Protein AF-A0A5C2HRT9-F1 (afdb_monomer)

Secondary structure (DSSP, 8-state):
--GGG-HHHHHHHHHHHHHHHHTTT---HHHHHHHHHHHHHHHHHHHHHHT-SSHHHHHHHHHHHHHHHHHHHHHHHHHH--

Foldseek 3Di:
DALVVDPQLVVLVVQLVVLCVVCVPPPPVVLSVQLSCLSVLLSVLCNVLVPDDDPVSVVVSNVSSVVSVVSNVVSVVVVVVD

Radius of gyration: 13.65 Å; Cα contacts (8 Å, |Δi|>4): 71; chains: 1; bounding box: 34×19×41 Å

Solvent-accessible surface area (backbone atoms only — not comparable to full-atom values): 4313 Å² total; per-residue (Å²): 134,63,51,84,76,36,66,70,35,52,52,30,46,50,50,24,53,50,46,48,60,71,44,63,84,56,82,55,58,68,61,46,51,53,46,41,50,25,32,45,42,26,27,50,26,42,43,56,14,64,72,42,92,47,72,69,5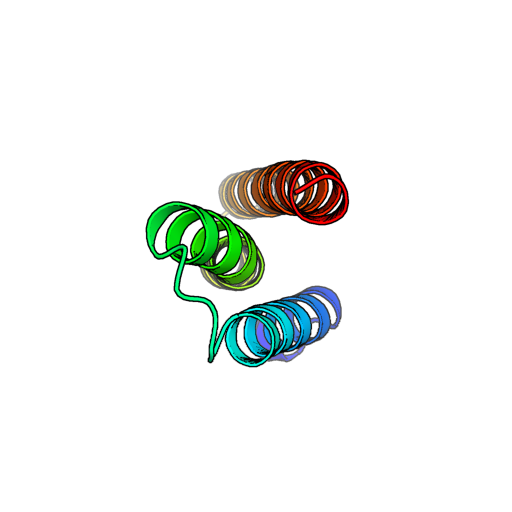3,25,49,53,24,45,52,50,18,53,49,25,52,54,52,31,51,52,47,51,60,54,61,73,79,110

Mean predicted aligned error: 2.07 Å

Sequence (82 aa):
MRFEDLEVWKRSARLSAEIYKHFAESRDYGFKDQITRSGLSIPSNIAEGMERSSNKEKAHFLDIAKGSCAELRTQIYIGIEI

Structure (mmCIF, N/CA/C/O backbone):
data_AF-A0A5C2HRT9-F1
#
_entry.id   AF-A0A5C2HRT9-F1
#
loop_
_atom_site.group_PDB
_atom_site.id
_atom_site.type_symbol
_atom_site.label_atom_id
_atom_site.label_alt_id
_atom_site.label_comp_id
_atom_site.label_asym_id
_atom_site.label_entity_id
_atom_site.label_seq_id
_atom_site.pdbx_PDB_ins_code
_atom_site.Cartn_x
_atom_site.Cartn_y
_atom_site.Cartn_z
_atom_site.occupancy
_atom_site.B_iso_or_equiv
_atom_site.auth_seq_id
_atom_site.auth_comp_id
_atom_site.auth_asym_id
_atom_site.auth_atom_id
_atom_site.pdbx_PDB_model_num
ATOM 1 N N . MET A 1 1 ? 2.369 -4.484 -20.882 1.00 79.06 1 MET A N 1
ATOM 2 C CA . MET A 1 1 ? 1.405 -5.015 -19.896 1.00 79.06 1 MET A CA 1
ATOM 3 C C . MET A 1 1 ? 1.134 -3.894 -18.927 1.00 79.06 1 MET A C 1
ATOM 5 O O . MET A 1 1 ? 2.107 -3.336 -18.434 1.00 79.06 1 MET A O 1
ATOM 9 N N . ARG A 1 2 ? -0.128 -3.519 -18.732 1.00 92.56 2 ARG A N 1
ATOM 10 C CA . ARG A 1 2 ? -0.457 -2.448 -17.791 1.00 92.56 2 ARG A CA 1
ATOM 11 C C . ARG A 1 2 ? -0.526 -3.039 -16.386 1.00 92.56 2 ARG A C 1
ATOM 13 O O . ARG A 1 2 ? -0.773 -4.240 -16.238 1.00 92.56 2 ARG A O 1
ATOM 20 N N . PHE A 1 3 ? -0.279 -2.240 -15.357 1.00 96.44 3 PHE A N 1
ATOM 21 C CA . PHE A 1 3 ? -0.306 -2.744 -13.983 1.00 96.44 3 PHE A CA 1
ATOM 22 C C . PHE A 1 3 ? -1.710 -3.209 -13.573 1.00 96.44 3 PHE A C 1
ATOM 24 O O . PHE A 1 3 ? -1.834 -4.143 -12.784 1.00 96.44 3 PHE A O 1
ATOM 31 N N . GLU A 1 4 ? -2.762 -2.640 -14.165 1.00 97.94 4 GLU A N 1
ATOM 32 C CA . GLU A 1 4 ? -4.158 -3.012 -13.929 1.00 97.94 4 GLU A CA 1
ATOM 33 C C . GLU A 1 4 ? -4.474 -4.437 -14.381 1.00 97.94 4 GLU A C 1
ATOM 35 O O . GLU A 1 4 ? -5.459 -5.026 -13.934 1.00 97.94 4 GLU A O 1
ATOM 40 N N . ASP A 1 5 ? -3.641 -5.020 -15.245 1.00 97.69 5 ASP A N 1
ATOM 41 C CA . ASP A 1 5 ? -3.793 -6.400 -15.690 1.00 97.69 5 ASP A CA 1
ATOM 42 C C . ASP A 1 5 ? -3.237 -7.393 -14.640 1.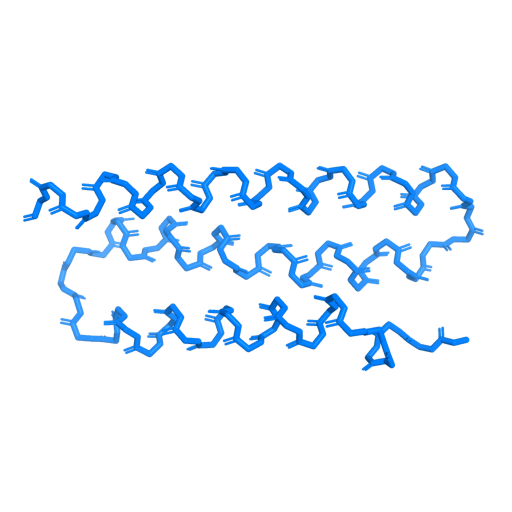00 97.69 5 ASP A C 1
ATOM 44 O O . ASP A 1 5 ? -3.629 -8.563 -14.636 1.00 97.69 5 ASP A O 1
ATOM 48 N N . LEU A 1 6 ? -2.393 -6.934 -13.701 1.00 98.00 6 LEU A N 1
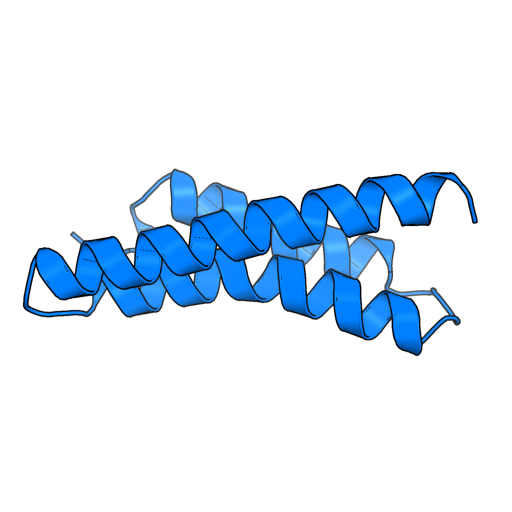ATOM 49 C CA . LEU A 1 6 ? -1.764 -7.759 -12.666 1.00 98.00 6 LEU A CA 1
ATOM 50 C C . LEU A 1 6 ? -2.755 -8.180 -11.576 1.00 98.00 6 LEU A C 1
ATOM 52 O O . LEU A 1 6 ? -3.367 -7.347 -10.906 1.00 98.00 6 LEU A O 1
ATOM 56 N N . GLU A 1 7 ? -2.832 -9.481 -11.292 1.00 98.31 7 GLU A N 1
ATOM 57 C CA . GLU A 1 7 ? -3.724 -9.981 -10.238 1.00 98.31 7 GLU A CA 1
ATOM 58 C C . GLU A 1 7 ? -3.323 -9.484 -8.843 1.00 98.31 7 GLU A C 1
ATOM 60 O O . GLU A 1 7 ? -4.181 -9.183 -8.015 1.00 98.31 7 GLU A O 1
ATOM 65 N N . VAL A 1 8 ? -2.020 -9.326 -8.585 1.00 98.12 8 VAL A N 1
ATOM 66 C CA . VAL A 1 8 ? -1.535 -8.775 -7.311 1.00 98.12 8 VAL A CA 1
ATOM 67 C C . VAL A 1 8 ? -2.016 -7.338 -7.090 1.00 98.12 8 VAL A C 1
ATOM 69 O O . VAL A 1 8 ? -2.411 -7.005 -5.976 1.00 98.12 8 VAL A O 1
ATOM 72 N N . TRP A 1 9 ? -2.068 -6.524 -8.149 1.00 98.62 9 TRP A N 1
ATOM 73 C CA . TRP A 1 9 ? -2.585 -5.159 -8.081 1.00 98.62 9 TRP A CA 1
ATOM 74 C C . TRP A 1 9 ? -4.104 -5.146 -7.875 1.00 98.62 9 TRP A C 1
ATOM 76 O O . TRP A 1 9 ? -4.605 -4.448 -6.999 1.00 98.62 9 TRP A O 1
ATOM 86 N N . LYS A 1 10 ? -4.856 -5.977 -8.613 1.00 98.75 10 LYS A N 1
ATOM 87 C CA . LYS A 1 10 ? -6.319 -6.073 -8.451 1.00 98.75 10 LYS A CA 1
ATOM 88 C C . LYS A 1 10 ? -6.702 -6.480 -7.029 1.00 98.75 10 LYS A C 1
ATOM 90 O O . LYS A 1 10 ? -7.637 -5.925 -6.453 1.00 98.75 10 LYS A O 1
ATOM 95 N N . ARG A 1 11 ? -5.987 -7.449 -6.451 1.00 98.75 11 ARG A N 1
ATOM 96 C CA . ARG A 1 11 ? -6.211 -7.910 -5.074 1.00 98.75 11 ARG A CA 1
ATOM 97 C C . ARG A 1 11 ? -5.892 -6.824 -4.052 1.00 98.75 11 ARG A C 1
ATOM 99 O O . ARG A 1 11 ? -6.692 -6.621 -3.144 1.00 98.75 11 ARG A O 1
ATOM 106 N N . SER A 1 12 ? -4.774 -6.113 -4.201 1.00 98.69 12 SER A N 1
ATOM 107 C CA . SER A 1 12 ? -4.404 -5.047 -3.264 1.00 98.69 12 SER A CA 1
ATOM 108 C C . SER A 1 12 ? -5.310 -3.817 -3.376 1.00 98.69 12 SER A C 1
ATOM 110 O O . SER A 1 12 ? -5.658 -3.232 -2.355 1.00 98.69 12 SER A O 1
ATOM 112 N N . ALA A 1 13 ? -5.780 -3.470 -4.578 1.00 98.81 13 ALA A N 1
ATOM 113 C CA . ALA A 1 13 ? -6.756 -2.400 -4.781 1.00 98.81 13 ALA A CA 1
ATOM 114 C C . ALA A 1 13 ? -8.107 -2.718 -4.114 1.00 98.81 13 ALA A C 1
ATOM 116 O O . ALA A 1 13 ? -8.677 -1.865 -3.431 1.00 98.81 13 ALA A O 1
ATOM 117 N N . ARG A 1 14 ? -8.599 -3.960 -4.251 1.00 98.81 14 ARG A N 1
ATOM 118 C CA . ARG A 1 14 ? -9.816 -4.418 -3.554 1.00 98.81 14 ARG A CA 1
ATOM 119 C C . ARG A 1 14 ? -9.639 -4.387 -2.036 1.00 98.81 14 ARG A C 1
ATOM 121 O O . ARG A 1 14 ? -10.489 -3.816 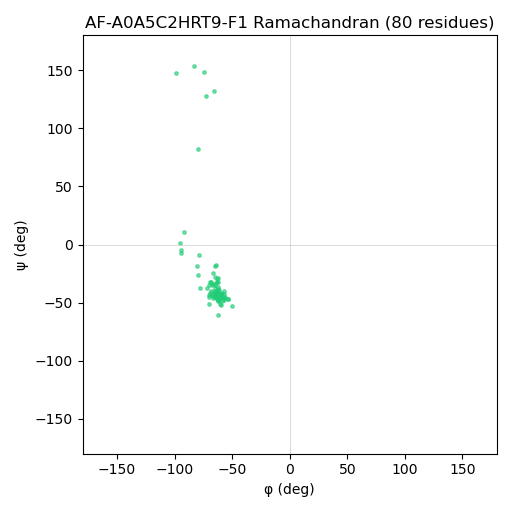-1.364 1.00 98.81 14 ARG A O 1
ATOM 128 N N . LEU A 1 15 ? -8.517 -4.904 -1.528 1.00 98.75 15 LEU A N 1
ATOM 129 C CA . LEU A 1 15 ? -8.182 -4.867 -0.102 1.00 98.75 15 LEU A CA 1
ATOM 130 C C . LEU A 1 15 ? -8.166 -3.431 0.442 1.00 98.75 15 LEU A C 1
ATOM 132 O O . LEU A 1 15 ? -8.763 -3.160 1.478 1.00 98.75 15 LEU A O 1
ATOM 136 N N . SER A 1 16 ? -7.529 -2.495 -0.270 1.00 98.75 16 SER A N 1
ATOM 137 C CA . SER A 1 16 ? -7.518 -1.080 0.116 1.00 98.75 16 SER A CA 1
ATOM 138 C C . SER A 1 16 ? -8.942 -0.524 0.230 1.00 98.75 16 SER A C 1
ATOM 140 O O . SER A 1 16 ? -9.298 0.049 1.259 1.00 98.75 16 SER A O 1
ATOM 142 N N . ALA A 1 17 ? -9.794 -0.769 -0.771 1.00 98.81 17 ALA A N 1
ATOM 143 C CA . ALA A 1 17 ? -11.188 -0.333 -0.740 1.00 98.81 17 ALA A CA 1
ATOM 144 C C . ALA A 1 17 ? -11.992 -0.969 0.411 1.00 98.81 17 ALA A C 1
ATOM 146 O O . ALA A 1 17 ? -12.845 -0.305 1.001 1.00 98.81 17 ALA A O 1
ATOM 147 N N . GLU A 1 18 ? -11.738 -2.236 0.744 1.00 98.75 18 GLU A N 1
ATOM 148 C CA . GLU A 1 18 ? -12.367 -2.920 1.881 1.00 98.75 18 GLU A CA 1
ATOM 149 C C . GLU A 1 18 ? -11.959 -2.303 3.220 1.00 98.75 18 GLU A C 1
ATOM 151 O O . GLU A 1 18 ? -12.828 -2.080 4.060 1.00 98.75 18 GLU A O 1
ATOM 156 N N . ILE A 1 19 ? -10.686 -1.936 3.396 1.00 98.44 19 ILE A N 1
ATOM 157 C CA . ILE A 1 19 ? -10.212 -1.241 4.604 1.00 98.44 19 ILE A CA 1
ATOM 158 C C . ILE A 1 19 ? -10.931 0.105 4.753 1.00 98.44 19 ILE A C 1
ATOM 160 O O . ILE A 1 19 ? -11.486 0.389 5.812 1.00 98.44 19 ILE A O 1
ATOM 164 N N . TYR A 1 20 ? -11.012 0.911 3.689 1.00 98.50 20 TYR A N 1
ATOM 165 C CA . TYR A 1 20 ? -11.751 2.181 3.736 1.00 98.50 20 TYR A CA 1
ATOM 166 C C . TYR A 1 20 ? -13.221 1.996 4.130 1.00 98.50 20 TYR A C 1
ATOM 168 O O . TYR A 1 20 ? -13.737 2.765 4.940 1.00 98.50 20 TYR A O 1
ATOM 176 N N . LYS A 1 21 ? -13.890 0.973 3.586 1.00 98.56 21 LYS A N 1
ATOM 177 C CA . LYS A 1 21 ? -15.285 0.657 3.929 1.00 98.56 21 LYS A CA 1
ATOM 178 C C . LYS A 1 21 ? -15.428 0.192 5.377 1.00 98.56 21 LYS A C 1
ATOM 180 O O . LYS A 1 21 ? -16.351 0.627 6.054 1.00 98.56 21 LYS A O 1
ATOM 185 N N . HIS A 1 22 ? -14.520 -0.656 5.857 1.00 97.06 22 HIS A N 1
ATOM 186 C CA . HIS A 1 22 ? -14.555 -1.181 7.221 1.00 97.06 22 HIS A CA 1
ATOM 187 C C . HIS A 1 22 ? -14.392 -0.070 8.268 1.00 97.06 22 HIS A C 1
ATOM 189 O O . HIS A 1 22 ? -15.111 -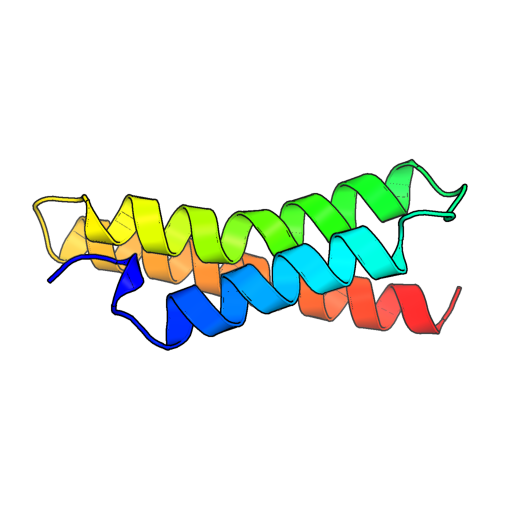0.041 9.261 1.00 97.06 22 HIS A O 1
ATOM 195 N N . PHE A 1 23 ? -13.507 0.896 8.011 1.00 97.19 23 PHE A N 1
ATOM 196 C CA . PHE A 1 23 ? -13.258 2.026 8.910 1.00 97.19 23 PHE A CA 1
ATOM 197 C C . PHE A 1 23 ? -14.125 3.264 8.615 1.00 97.19 23 PHE A C 1
ATOM 199 O O . PHE A 1 23 ? -13.863 4.335 9.171 1.00 97.19 23 PHE A O 1
ATOM 206 N N . ALA A 1 24 ? -15.155 3.163 7.764 1.00 97.44 24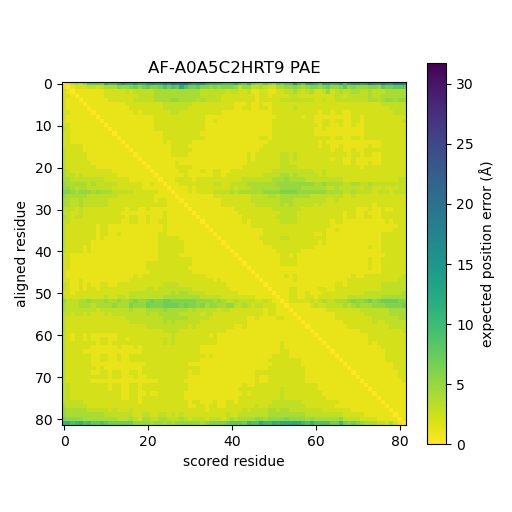 ALA A N 1
ATOM 207 C CA . ALA A 1 24 ? -15.985 4.305 7.363 1.00 97.44 24 ALA A CA 1
ATOM 208 C C . ALA A 1 24 ? -16.562 5.055 8.578 1.00 97.44 24 ALA A C 1
ATOM 210 O O . ALA A 1 24 ? -16.357 6.264 8.695 1.00 97.44 24 ALA A O 1
ATOM 211 N N . GLU A 1 25 ? -17.115 4.312 9.538 1.00 97.38 25 GLU A N 1
ATOM 212 C CA . GLU A 1 25 ? -17.767 4.845 10.743 1.00 97.38 25 GLU A CA 1
ATOM 213 C C . GLU A 1 25 ? -16.847 4.918 11.977 1.00 97.38 25 GLU A C 1
ATOM 215 O O . GLU A 1 25 ? -17.281 5.330 13.056 1.00 97.38 25 GLU A O 1
ATOM 220 N N . SER A 1 26 ? -15.571 4.528 11.849 1.00 96.62 26 SER A N 1
ATOM 221 C CA . SER A 1 26 ? -14.628 4.606 12.970 1.00 96.62 26 SER A CA 1
ATOM 222 C C . SER A 1 26 ? -14.367 6.061 13.367 1.00 96.62 26 SER A C 1
ATOM 224 O O . SER A 1 26 ? -14.079 6.911 12.517 1.00 96.62 26 SER A O 1
ATOM 226 N N . ARG A 1 27 ? -14.442 6.328 14.677 1.00 97.25 27 ARG A N 1
ATOM 227 C CA . ARG A 1 27 ? -14.137 7.628 15.298 1.00 97.25 27 ARG A CA 1
ATOM 228 C C . ARG A 1 27 ? -12.698 7.729 15.805 1.00 97.25 27 ARG A C 1
ATOM 230 O O . ARG A 1 27 ? -12.281 8.816 16.197 1.00 97.25 27 ARG A O 1
ATOM 237 N N . ASP A 1 28 ? -11.940 6.633 15.782 1.00 97.12 28 ASP A N 1
ATOM 238 C CA . ASP A 1 28 ? -10.494 6.680 15.990 1.00 97.12 28 ASP A CA 1
ATOM 239 C C . ASP A 1 28 ? -9.828 7.126 14.686 1.00 97.12 28 ASP A C 1
ATOM 241 O O . ASP A 1 28 ? -9.386 6.323 13.860 1.00 97.12 28 ASP A O 1
ATOM 245 N N . TYR A 1 29 ? -9.819 8.441 14.472 1.00 97.25 29 TYR A N 1
ATOM 246 C CA . TYR A 1 29 ? -9.266 9.043 13.263 1.00 97.25 29 TYR A CA 1
ATOM 247 C C . TYR A 1 29 ? -7.767 8.771 13.102 1.00 97.25 29 TYR A C 1
ATOM 249 O O . TYR A 1 29 ? -7.296 8.689 11.971 1.00 97.25 29 TYR A O 1
ATOM 257 N N . GLY A 1 30 ? -7.030 8.603 14.206 1.00 97.81 30 GLY A N 1
ATOM 258 C CA . GLY A 1 30 ? -5.596 8.329 14.173 1.00 97.81 30 GLY A CA 1
ATOM 259 C C . GLY A 1 30 ? -5.308 6.931 13.638 1.00 97.81 30 GLY A C 1
ATOM 260 O O . GLY A 1 30 ? -4.547 6.775 12.682 1.00 97.81 30 GLY A O 1
ATOM 261 N N . PHE A 1 31 ? -5.964 5.916 14.204 1.00 97.62 31 PHE A N 1
ATOM 262 C CA . PHE A 1 31 ? -5.808 4.541 13.739 1.00 97.62 31 PHE A CA 1
ATOM 263 C C . PHE A 1 31 ? -6.384 4.343 12.332 1.00 97.62 31 PHE A C 1
ATOM 265 O O . PHE A 1 31 ? -5.719 3.763 11.471 1.00 97.62 31 PHE A O 1
ATOM 272 N N . LYS A 1 32 ? -7.574 4.904 12.061 1.00 98.19 32 LYS A N 1
ATOM 273 C CA . LYS A 1 32 ? -8.204 4.902 10.731 1.00 98.19 32 LYS A CA 1
ATOM 274 C C . LYS A 1 32 ? -7.271 5.459 9.657 1.00 98.19 32 LYS A C 1
ATOM 276 O O . LYS A 1 32 ? -7.145 4.852 8.594 1.00 98.19 32 LYS A O 1
ATOM 281 N N . ASP A 1 33 ? -6.620 6.591 9.910 1.00 98.25 33 ASP A N 1
ATOM 282 C CA . ASP A 1 33 ? -5.692 7.201 8.956 1.00 98.25 33 ASP A CA 1
ATOM 283 C C . ASP A 1 33 ? -4.462 6.314 8.698 1.00 98.25 33 ASP A C 1
ATOM 285 O O . ASP A 1 33 ? -4.098 6.078 7.546 1.00 98.25 33 ASP A O 1
ATOM 289 N N . GLN A 1 34 ? -3.846 5.755 9.743 1.00 98.12 34 GLN A N 1
ATOM 290 C CA . GLN A 1 34 ? -2.670 4.891 9.581 1.00 98.12 34 GLN A CA 1
ATOM 291 C C . GLN A 1 34 ? -2.988 3.601 8.811 1.00 98.12 34 GLN A C 1
ATOM 293 O O . GLN A 1 34 ? -2.273 3.241 7.869 1.00 98.12 34 GLN A O 1
ATOM 298 N N . ILE A 1 35 ? -4.086 2.923 9.163 1.00 98.50 35 ILE A N 1
ATOM 299 C CA . ILE A 1 35 ? -4.434 1.638 8.547 1.00 98.50 35 ILE A CA 1
ATOM 300 C C . ILE A 1 35 ? -4.905 1.784 7.100 1.00 98.50 35 ILE A C 1
ATOM 302 O O . ILE A 1 35 ? -4.530 0.987 6.234 1.00 98.50 35 ILE A O 1
ATOM 306 N N . THR A 1 36 ? -5.660 2.843 6.794 1.00 98.56 36 THR A N 1
ATOM 307 C CA . THR A 1 36 ? -6.086 3.125 5.417 1.00 98.56 36 THR A CA 1
ATOM 308 C C . THR A 1 36 ? -4.911 3.533 4.529 1.00 98.56 36 THR A C 1
ATOM 310 O O . THR A 1 36 ? -4.817 3.033 3.406 1.00 98.56 36 THR A O 1
ATOM 313 N N . ARG A 1 37 ? -3.962 4.345 5.025 1.00 98.69 37 ARG A N 1
ATOM 314 C CA . ARG A 1 37 ? -2.735 4.691 4.282 1.00 98.69 37 ARG A CA 1
ATOM 315 C C . ARG A 1 37 ? -1.866 3.473 3.991 1.00 98.69 37 ARG A C 1
ATOM 317 O O . ARG A 1 37 ? -1.422 3.312 2.855 1.00 98.69 37 ARG A O 1
ATOM 324 N N . SER A 1 38 ? -1.685 2.586 4.967 1.00 98.56 38 SER A N 1
ATOM 325 C CA . SER A 1 38 ? -0.918 1.347 4.776 1.00 98.56 38 SER A CA 1
ATOM 326 C C . SER A 1 38 ? -1.553 0.461 3.703 1.00 98.56 38 SER A C 1
ATOM 328 O O . SER A 1 38 ? -0.866 -0.015 2.799 1.00 98.56 38 SER A O 1
ATOM 330 N N . GLY A 1 39 ? -2.884 0.314 3.731 1.00 98.69 39 GLY A N 1
ATOM 331 C CA . GLY A 1 39 ? -3.632 -0.406 2.699 1.00 98.69 39 GLY A CA 1
ATOM 332 C C . GLY A 1 39 ? -3.556 0.235 1.310 1.00 98.69 39 GLY A C 1
ATOM 333 O O . GLY A 1 39 ? -3.374 -0.476 0.324 1.00 98.69 39 GLY A O 1
ATOM 334 N N . LEU A 1 40 ? -3.667 1.564 1.215 1.00 98.88 40 LEU A N 1
ATOM 335 C CA . LEU A 1 40 ? -3.590 2.320 -0.045 1.00 98.88 40 LEU A CA 1
ATOM 336 C C . LEU A 1 40 ? -2.187 2.311 -0.669 1.00 98.88 40 LEU A C 1
ATOM 338 O O . LEU A 1 40 ? -2.046 2.315 -1.896 1.00 98.88 40 LEU A O 1
ATOM 342 N N . SER A 1 41 ? -1.148 2.269 0.162 1.00 98.81 41 SER A N 1
ATOM 343 C CA . SER A 1 41 ? 0.249 2.265 -0.276 1.00 98.81 41 SER A CA 1
ATOM 344 C C . SER A 1 41 ? 0.603 1.021 -1.104 1.00 98.81 41 SER A C 1
ATOM 346 O O . SER A 1 41 ? 1.392 1.110 -2.044 1.00 98.81 41 SER A O 1
ATOM 348 N N . ILE A 1 42 ? -0.014 -0.133 -0.823 1.00 98.88 42 ILE A N 1
ATOM 349 C CA . ILE A 1 42 ? 0.282 -1.402 -1.511 1.00 98.88 42 ILE A CA 1
ATOM 350 C C . ILE A 1 42 ? -0.025 -1.330 -3.024 1.00 98.88 42 ILE A C 1
ATOM 352 O O . ILE A 1 42 ? 0.900 -1.519 -3.817 1.00 98.88 42 ILE A O 1
ATOM 356 N N . PRO A 1 43 ? -1.273 -1.072 -3.480 1.00 98.81 43 PRO A N 1
ATOM 357 C CA . PRO A 1 43 ? -1.563 -0.948 -4.911 1.00 98.81 43 PRO A CA 1
ATOM 358 C C . PRO A 1 43 ? -0.854 0.248 -5.553 1.00 98.81 43 PRO A C 1
ATOM 360 O O . PRO A 1 43 ? -0.454 0.146 -6.712 1.00 98.81 43 PRO A O 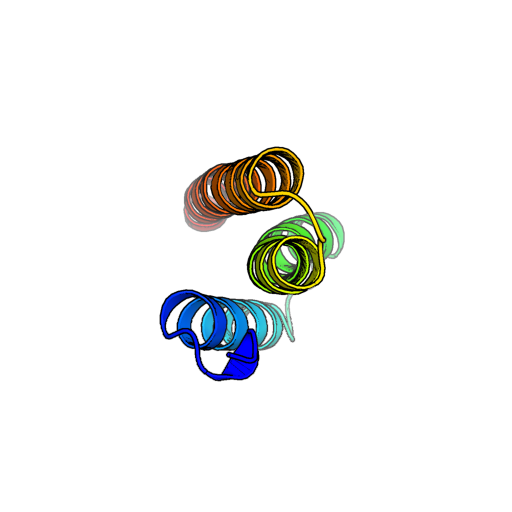1
ATOM 363 N N . SER A 1 44 ? -0.660 1.345 -4.810 1.00 98.88 44 SER A N 1
ATOM 364 C CA . SER A 1 44 ? 0.023 2.548 -5.303 1.00 98.88 44 SER A CA 1
ATOM 365 C C . SER A 1 44 ? 1.475 2.260 -5.683 1.00 98.88 44 SER A C 1
ATOM 367 O O . SER A 1 44 ? 1.881 2.550 -6.803 1.00 98.88 44 SER A O 1
ATOM 369 N N . ASN A 1 45 ? 2.232 1.596 -4.805 1.00 98.81 45 ASN A N 1
ATOM 370 C CA . ASN A 1 45 ? 3.623 1.241 -5.085 1.00 98.81 45 ASN A CA 1
ATOM 371 C C . ASN A 1 45 ? 3.749 0.161 -6.166 1.00 98.81 45 ASN A C 1
ATOM 373 O O . ASN A 1 45 ? 4.695 0.190 -6.947 1.00 98.81 45 ASN A O 1
ATOM 377 N N . ILE A 1 46 ? 2.792 -0.770 -6.274 1.00 98.75 46 ILE A N 1
ATOM 378 C CA . ILE A 1 46 ? 2.773 -1.716 -7.402 1.00 98.75 46 ILE A CA 1
ATOM 379 C C . ILE A 1 46 ? 2.598 -0.960 -8.725 1.00 98.75 46 ILE A C 1
ATOM 381 O O . ILE A 1 46 ? 3.348 -1.215 -9.664 1.00 98.75 46 ILE A O 1
ATOM 385 N N . ALA A 1 47 ? 1.635 -0.037 -8.803 1.00 98.62 47 ALA A N 1
ATOM 386 C CA . ALA A 1 47 ? 1.410 0.763 -10.005 1.00 98.62 47 ALA A CA 1
ATOM 387 C C . ALA A 1 47 ? 2.648 1.604 -10.346 1.00 98.62 47 ALA A C 1
ATOM 389 O O . ALA A 1 47 ? 3.175 1.503 -11.451 1.00 98.62 47 ALA A O 1
ATOM 390 N N . GLU A 1 48 ? 3.174 2.347 -9.371 1.00 98.38 48 GLU A N 1
ATOM 391 C CA . GLU A 1 48 ? 4.342 3.204 -9.563 1.00 98.38 48 GLU A CA 1
ATOM 392 C C . GLU A 1 48 ? 5.576 2.413 -10.002 1.00 98.38 48 GLU A C 1
ATOM 394 O O . GLU A 1 48 ? 6.282 2.835 -10.915 1.00 98.38 48 GLU A O 1
ATOM 399 N N . GLY A 1 49 ? 5.808 1.239 -9.409 1.00 98.00 49 GLY A N 1
ATOM 400 C CA . GLY A 1 49 ? 6.884 0.344 -9.811 1.00 98.00 49 GLY A CA 1
ATOM 401 C C . GLY A 1 49 ? 6.756 -0.101 -11.260 1.00 98.00 49 GLY A C 1
ATOM 402 O O . GLY A 1 49 ? 7.733 -0.049 -12.002 1.00 98.00 49 GLY A O 1
ATOM 403 N N . MET A 1 50 ? 5.559 -0.499 -11.690 1.00 97.56 50 MET A N 1
ATOM 404 C CA . MET A 1 50 ? 5.319 -0.992 -13.048 1.00 97.56 50 MET A CA 1
ATOM 405 C C . MET A 1 50 ? 5.494 0.072 -14.137 1.00 97.56 50 MET A C 1
ATOM 407 O O . MET A 1 50 ? 5.845 -0.294 -15.260 1.00 97.56 50 MET A O 1
ATOM 411 N N . GLU A 1 51 ? 5.341 1.351 -13.792 1.00 97.56 51 GLU A N 1
ATOM 412 C CA . GLU A 1 51 ? 5.635 2.491 -14.670 1.00 97.56 51 GLU A CA 1
ATOM 413 C C . GLU A 1 51 ? 7.141 2.815 -14.769 1.00 97.56 51 GLU A C 1
ATOM 415 O O . GLU A 1 51 ? 7.556 3.617 -15.606 1.00 97.56 51 GLU A O 1
ATOM 420 N N . ARG A 1 52 ? 8.005 2.194 -13.948 1.00 97.06 52 ARG A N 1
ATOM 421 C CA . ARG A 1 52 ? 9.459 2.421 -14.017 1.00 97.06 52 ARG A CA 1
ATOM 422 C C . ARG A 1 52 ? 10.095 1.734 -15.221 1.00 97.06 52 ARG A C 1
ATOM 424 O O . ARG A 1 52 ? 9.705 0.643 -15.637 1.00 97.06 52 ARG A O 1
ATOM 431 N N . SER A 1 53 ? 11.156 2.341 -15.744 1.00 94.38 53 SER A N 1
ATOM 432 C 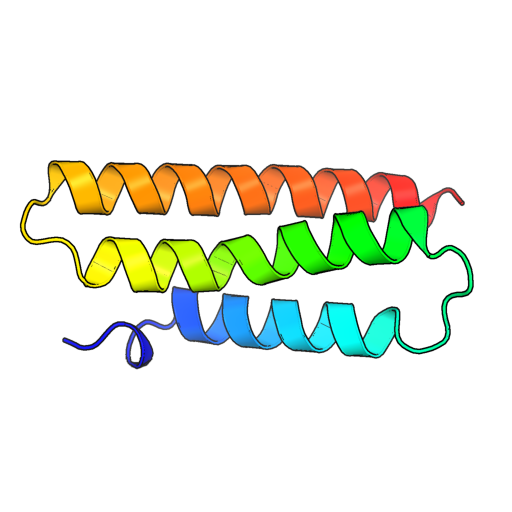CA . SER A 1 53 ? 11.863 1.847 -16.931 1.00 94.38 53 SER A CA 1
ATOM 433 C C . SER A 1 53 ? 12.781 0.662 -16.621 1.00 94.38 53 SER A C 1
ATOM 435 O O . SER A 1 53 ? 12.892 -0.262 -17.426 1.00 94.38 53 SER A O 1
ATOM 437 N N . SER A 1 54 ? 13.439 0.661 -15.455 1.00 97.31 54 SER A N 1
ATOM 438 C CA . SER A 1 54 ? 14.417 -0.370 -15.093 1.00 97.31 54 SER A CA 1
ATOM 439 C C . SER A 1 54 ? 13.834 -1.457 -14.185 1.00 97.31 54 SER A C 1
ATOM 441 O O . SER A 1 54 ? 12.996 -1.205 -13.320 1.00 97.31 54 SER A O 1
ATOM 443 N N . ASN A 1 55 ? 14.334 -2.688 -14.329 1.00 97.31 55 ASN A N 1
ATOM 444 C CA . ASN A 1 55 ? 13.956 -3.797 -13.443 1.00 97.31 55 ASN A CA 1
ATOM 445 C C . ASN A 1 55 ? 14.375 -3.553 -11.986 1.00 97.31 55 ASN A C 1
ATOM 447 O O . ASN A 1 55 ? 13.706 -4.026 -11.071 1.00 97.31 55 ASN A O 1
ATOM 451 N N . LYS A 1 56 ? 15.461 -2.801 -11.766 1.00 98.06 56 LYS A N 1
ATOM 452 C CA . LYS A 1 56 ? 15.939 -2.453 -10.426 1.00 98.06 56 LYS A CA 1
ATOM 453 C C . LYS A 1 56 ? 14.949 -1.538 -9.704 1.00 98.06 56 LYS A C 1
ATOM 455 O O . LYS A 1 56 ? 14.627 -1.789 -8.549 1.00 98.06 56 LYS A O 1
ATOM 460 N N . GLU A 1 57 ? 14.448 -0.509 -10.382 1.00 97.56 57 GLU A N 1
ATOM 461 C CA . GLU A 1 57 ? 13.444 0.390 -9.804 1.00 97.56 57 GLU A CA 1
ATOM 462 C C . GLU A 1 57 ? 12.102 -0.319 -9.619 1.00 97.56 57 GLU A C 1
ATOM 464 O O . GLU A 1 57 ? 11.504 -0.196 -8.556 1.00 97.56 57 GLU A O 1
ATOM 469 N N . LYS A 1 58 ? 11.670 -1.138 -10.592 1.00 97.75 58 LYS A N 1
ATOM 470 C CA . LYS A 1 58 ? 10.488 -2.005 -10.433 1.00 97.75 58 LYS A CA 1
ATOM 471 C C . LYS A 1 58 ? 10.567 -2.819 -9.145 1.00 97.75 58 LYS A C 1
ATOM 473 O O . LYS A 1 58 ? 9.648 -2.775 -8.334 1.00 97.75 58 LYS A O 1
ATOM 478 N N . ALA A 1 59 ? 11.675 -3.535 -8.947 1.00 98.19 59 ALA A N 1
ATOM 479 C CA . ALA A 1 59 ? 11.888 -4.355 -7.759 1.00 98.19 59 ALA A CA 1
ATOM 480 C C . ALA A 1 59 ? 11.852 -3.519 -6.470 1.00 98.19 59 ALA A C 1
ATOM 482 O O . ALA A 1 59 ? 11.178 -3.906 -5.523 1.00 98.19 59 ALA A O 1
ATOM 483 N N . HIS A 1 60 ? 12.488 -2.344 -6.467 1.00 98.56 60 HIS A N 1
ATOM 484 C CA . HIS A 1 60 ? 12.481 -1.441 -5.317 1.00 98.56 60 HIS A CA 1
ATOM 485 C C . HIS A 1 60 ? 11.061 -1.039 -4.884 1.00 98.56 60 HIS A C 1
ATOM 487 O O . HIS A 1 60 ? 10.726 -1.126 -3.705 1.00 98.56 60 HIS A O 1
ATOM 493 N N . PHE A 1 61 ? 10.196 -0.667 -5.827 1.00 98.62 61 PHE A N 1
ATOM 494 C CA . PHE A 1 61 ? 8.803 -0.326 -5.524 1.00 98.62 61 PHE A CA 1
ATOM 495 C C . PHE A 1 61 ? 7.977 -1.534 -5.063 1.00 98.62 61 PHE A C 1
ATOM 497 O O . PHE A 1 61 ? 7.133 -1.409 -4.173 1.00 98.62 61 PHE A O 1
ATOM 504 N N . LEU A 1 62 ? 8.243 -2.726 -5.603 1.00 98.50 62 LEU A N 1
ATOM 505 C CA . LEU A 1 62 ? 7.615 -3.955 -5.114 1.00 98.50 62 LEU A CA 1
ATOM 506 C C . LEU A 1 62 ? 8.060 -4.303 -3.683 1.00 98.50 62 LEU A C 1
ATOM 508 O O . LEU A 1 62 ? 7.241 -4.789 -2.899 1.00 98.50 62 LEU A O 1
ATOM 512 N N . ASP A 1 63 ? 9.309 -4.011 -3.312 1.00 98.75 63 ASP A N 1
ATOM 513 C CA . ASP A 1 63 ? 9.789 -4.149 -1.933 1.00 98.75 63 ASP A CA 1
ATOM 514 C C . ASP A 1 63 ? 9.079 -3.170 -0.987 1.00 98.75 63 ASP A C 1
ATOM 516 O O . ASP A 1 63 ? 8.676 -3.567 0.108 1.00 98.75 63 ASP A O 1
ATOM 520 N N . ILE A 1 64 ? 8.836 -1.927 -1.422 1.00 98.81 64 ILE A N 1
ATOM 521 C CA . ILE A 1 64 ? 8.040 -0.956 -0.652 1.00 98.81 64 ILE A CA 1
ATOM 522 C C . ILE A 1 64 ? 6.605 -1.468 -0.468 1.00 98.81 64 ILE A C 1
ATOM 524 O O . ILE A 1 64 ? 6.110 -1.509 0.659 1.00 98.81 64 ILE A O 1
ATOM 528 N N . ALA A 1 65 ? 5.954 -1.941 -1.538 1.00 98.81 65 ALA A N 1
ATOM 529 C CA . ALA A 1 65 ? 4.608 -2.513 -1.458 1.00 98.81 65 ALA A CA 1
ATOM 530 C C . ALA A 1 65 ? 4.545 -3.699 -0.476 1.00 98.81 65 ALA A C 1
ATOM 532 O O . ALA A 1 65 ? 3.604 -3.823 0.310 1.00 98.81 65 ALA A O 1
ATOM 533 N N . LYS A 1 66 ? 5.574 -4.556 -0.475 1.00 98.75 66 LYS A N 1
ATOM 534 C CA . LYS A 1 66 ? 5.715 -5.661 0.481 1.00 98.75 66 LYS A CA 1
ATOM 535 C C . LYS A 1 66 ? 5.907 -5.164 1.919 1.00 98.75 66 LYS A C 1
ATOM 537 O O . LYS A 1 66 ? 5.352 -5.772 2.836 1.00 98.75 66 LYS A O 1
ATOM 542 N N . GLY A 1 67 ? 6.647 -4.073 2.116 1.00 98.81 67 GLY A N 1
ATOM 543 C CA . GLY A 1 67 ? 6.764 -3.379 3.399 1.00 98.81 67 GLY A CA 1
ATOM 544 C C . GLY A 1 67 ? 5.405 -2.903 3.916 1.00 98.81 67 GLY A C 1
ATOM 545 O O . GLY A 1 67 ? 5.025 -3.247 5.034 1.00 98.81 67 GLY A O 1
ATOM 546 N N . SER A 1 68 ? 4.612 -2.236 3.071 1.00 98.81 68 SER A N 1
ATOM 547 C CA . SER A 1 68 ? 3.255 -1.798 3.428 1.00 98.81 68 SER A CA 1
ATOM 548 C C . SER A 1 68 ? 2.306 -2.964 3.741 1.00 98.81 68 SER A C 1
ATOM 550 O O . SER A 1 68 ? 1.472 -2.846 4.633 1.00 98.81 68 SER A O 1
ATOM 552 N N . CYS A 1 69 ? 2.460 -4.131 3.099 1.00 98.75 69 CYS A N 1
ATOM 553 C CA . CYS A 1 69 ? 1.730 -5.344 3.498 1.00 98.75 69 CYS A CA 1
ATOM 554 C C . CYS A 1 69 ? 2.064 -5.790 4.931 1.00 98.75 69 CYS A C 1
ATOM 556 O O . CYS A 1 69 ? 1.186 -6.281 5.643 1.00 98.75 69 CYS A O 1
ATOM 558 N N . ALA A 1 70 ? 3.330 -5.683 5.345 1.00 98.81 70 ALA A N 1
ATOM 559 C CA . ALA A 1 70 ? 3.743 -6.041 6.699 1.00 98.81 70 ALA A CA 1
ATOM 560 C C . ALA A 1 70 ? 3.196 -5.042 7.726 1.00 98.81 70 ALA A C 1
ATOM 562 O O . ALA A 1 70 ? 2.655 -5.467 8.743 1.00 98.81 70 ALA A O 1
ATOM 563 N N . GLU A 1 71 ? 3.274 -3.746 7.428 1.00 98.75 71 GLU A N 1
ATOM 564 C CA . GLU A 1 71 ? 2.714 -2.678 8.258 1.00 98.75 71 GLU A CA 1
ATOM 565 C C . GLU A 1 71 ? 1.200 -2.829 8.447 1.00 98.75 71 GLU A C 1
ATOM 567 O O . GLU A 1 71 ? 0.732 -2.903 9.584 1.00 98.75 71 GLU A O 1
ATOM 572 N N . LEU A 1 72 ? 0.448 -2.983 7.350 1.00 98.75 72 LEU A N 1
ATOM 573 C CA . LEU A 1 72 ? -0.997 -3.203 7.390 1.00 98.75 72 LEU A CA 1
ATOM 574 C C . LEU A 1 72 ? -1.349 -4.426 8.245 1.00 98.75 72 LEU A C 1
ATOM 576 O O . LEU A 1 72 ? -2.258 -4.368 9.068 1.00 98.75 72 LEU A O 1
ATOM 580 N N . ARG A 1 73 ? -0.630 -5.544 8.075 1.00 98.69 73 ARG A N 1
ATOM 581 C CA . ARG A 1 73 ? -0.878 -6.759 8.863 1.00 98.69 73 ARG A CA 1
ATOM 582 C C . ARG A 1 73 ? -0.634 -6.523 10.354 1.00 98.69 73 ARG A C 1
ATOM 584 O O . ARG A 1 73 ? -1.430 -6.983 11.164 1.00 98.69 73 ARG A O 1
ATOM 591 N N . THR A 1 74 ? 0.428 -5.806 10.716 1.00 98.75 74 THR A N 1
ATOM 592 C CA . THR A 1 74 ? 0.701 -5.421 12.109 1.00 98.75 74 THR A CA 1
ATOM 593 C C . THR A 1 74 ? -0.419 -4.551 12.675 1.00 98.75 74 THR A C 1
ATOM 595 O O . THR A 1 74 ? -0.897 -4.816 13.773 1.00 98.75 74 THR A O 1
ATOM 598 N N . GLN A 1 75 ? -0.881 -3.553 11.920 1.00 98.56 75 GLN A N 1
ATOM 599 C CA . GLN A 1 75 ? -1.986 -2.691 12.339 1.00 98.56 75 GLN A CA 1
ATOM 600 C C . GLN A 1 75 ? -3.286 -3.482 12.499 1.00 98.56 75 GLN A C 1
ATOM 602 O O . GLN A 1 75 ? -3.981 -3.267 13.480 1.00 98.56 75 GLN A O 1
ATOM 607 N N . ILE A 1 76 ? -3.588 -4.443 11.617 1.00 98.31 76 ILE A N 1
ATOM 608 C CA . ILE A 1 76 ? -4.745 -5.341 11.780 1.00 98.31 76 ILE A CA 1
ATOM 609 C C . ILE A 1 76 ? -4.642 -6.142 13.083 1.00 98.31 76 ILE A C 1
ATOM 611 O O . ILE A 1 76 ? -5.625 -6.209 13.810 1.00 98.31 76 ILE A O 1
ATOM 615 N N . TYR A 1 77 ? -3.47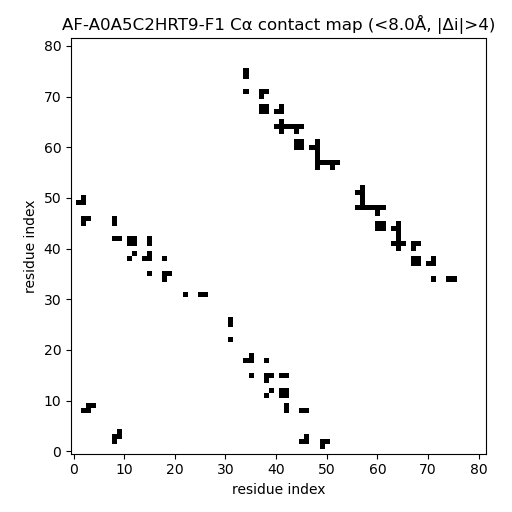6 -6.714 13.409 1.00 98.44 77 TYR A N 1
ATOM 616 C CA . TYR A 1 77 ? -3.294 -7.424 14.682 1.00 98.44 77 TYR A CA 1
ATOM 617 C C . TYR A 1 77 ? -3.543 -6.521 15.893 1.00 98.44 77 TYR A C 1
ATOM 619 O O . TYR A 1 77 ? -4.218 -6.941 16.821 1.00 98.44 77 TYR A O 1
ATOM 627 N N . ILE A 1 78 ? -3.046 -5.281 15.869 1.00 97.69 78 ILE A N 1
ATOM 628 C CA . ILE A 1 78 ? -3.309 -4.299 16.934 1.00 97.69 78 ILE A CA 1
ATOM 629 C C . ILE A 1 78 ? -4.803 -3.951 16.990 1.00 97.69 78 ILE A C 1
ATOM 631 O O . ILE A 1 78 ? -5.380 -3.915 18.068 1.00 97.69 78 ILE A O 1
ATOM 635 N N . GLY A 1 79 ? -5.429 -3.737 15.831 1.00 96.12 79 GLY A N 1
ATOM 636 C CA . GLY A 1 79 ? -6.838 -3.369 15.690 1.00 96.12 79 GLY A CA 1
ATOM 637 C C . GLY A 1 79 ? -7.832 -4.430 16.167 1.00 96.12 79 GLY A C 1
ATOM 638 O O . GLY A 1 79 ? -8.993 -4.104 16.363 1.00 96.12 79 GLY A O 1
ATOM 639 N N . ILE A 1 80 ? -7.401 -5.684 16.325 1.00 96.06 80 ILE A N 1
ATOM 640 C CA . ILE A 1 80 ? -8.217 -6.769 16.895 1.00 96.06 80 ILE A CA 1
ATOM 641 C C . ILE A 1 80 ? -8.257 -6.695 18.432 1.00 96.06 80 ILE A C 1
ATOM 643 O O . ILE A 1 80 ? -9.212 -7.174 19.037 1.00 96.06 80 ILE A O 1
ATOM 647 N N . GLU A 1 81 ? -7.236 -6.108 19.059 1.00 95.88 81 GLU A N 1
ATOM 648 C CA . GLU A 1 81 ? -7.069 -6.063 20.520 1.00 95.88 81 GLU A CA 1
ATOM 649 C C . GLU A 1 81 ? -7.632 -4.782 21.163 1.00 95.88 81 GLU A C 1
ATOM 651 O O . GLU A 1 81 ? -7.612 -4.651 22.389 1.00 95.88 81 GLU A O 1
ATOM 656 N N . ILE A 1 82 ? -8.102 -3.830 20.351 1.00 87.94 82 ILE A N 1
ATOM 657 C CA . ILE A 1 82 ? -8.670 -2.542 20.787 1.00 87.94 82 ILE A CA 1
ATOM 658 C C . ILE A 1 82 ? -10.150 -2.433 20.426 1.00 87.94 82 ILE A C 1
ATOM 660 O O . ILE A 1 82 ? -10.869 -1.748 21.188 1.00 87.94 82 ILE A O 1
#

Nearest PDB structures (foldseek):
  2rld-assembly1_E  TM=9.431E-01  e=3.219E-02  Bacteroides thetaiotaomicron VPI-5482
  2rld-assembly1_D  TM=9.364E-01  e=1.189E-01  Bacteroides thetaiotaomicron VPI-5482
  7vw2-assembly1_B  TM=5.930E-01  e=4.148E-01  Escherichia coli
  7vw1-assembly1_B  TM=6.261E-01  e=6.174E-01  Escherichia coli
  1jv6-assembly1_A  TM=7.681E-01  e=3.394E+00  Halobacterium salinarum

pLDDT: mean 97.69, std 2.57, range [79.06, 98.88]